Protein AF-A0A529HJF5-F1 (afdb_monomer_lite)

Structure (mmCIF, N/CA/C/O backbone):
data_AF-A0A529HJF5-F1
#
_entry.id   AF-A0A529HJF5-F1
#
loop_
_atom_site.group_PDB
_atom_site.id
_atom_site.type_symbol
_atom_site.label_atom_id
_atom_site.label_alt_id
_atom_site.label_comp_id
_atom_site.label_asym_id
_atom_site.label_entity_id
_atom_site.label_seq_id
_atom_site.pdbx_PDB_ins_code
_atom_site.Cartn_x
_atom_site.Cartn_y
_atom_site.Cartn_z
_atom_site.occupancy
_atom_site.B_iso_or_equiv
_atom_site.auth_seq_id
_atom_site.auth_comp_id
_atom_site.auth_asym_id
_atom_site.auth_atom_id
_atom_site.pdbx_PDB_model_num
ATOM 1 N N . MET A 1 1 ? -5.998 -1.669 13.936 1.00 84.50 1 MET A N 1
ATOM 2 C CA . MET A 1 1 ? -4.858 -2.132 13.116 1.00 84.50 1 MET A CA 1
ATOM 3 C C . MET A 1 1 ? -5.259 -2.106 11.649 1.00 84.50 1 MET A C 1
ATOM 5 O O . MET A 1 1 ? -6.449 -2.206 11.372 1.00 84.50 1 MET A O 1
ATOM 9 N N . HIS A 1 2 ? -4.296 -1.928 10.748 1.00 95.06 2 HIS A N 1
ATOM 10 C CA . HIS A 1 2 ? -4.472 -2.015 9.296 1.00 95.06 2 HIS A CA 1
ATOM 11 C C . HIS A 1 2 ? -3.584 -3.140 8.749 1.00 95.06 2 HIS A C 1
ATOM 13 O O . HIS A 1 2 ? -2.636 -3.544 9.425 1.00 95.06 2 HIS A O 1
ATOM 19 N N . THR A 1 3 ? -3.872 -3.623 7.543 1.00 97.75 3 THR A N 1
ATOM 20 C CA . THR A 1 3 ? -3.057 -4.642 6.868 1.00 97.75 3 THR A CA 1
ATOM 21 C C . THR A 1 3 ? -2.339 -4.011 5.684 1.00 97.75 3 THR A C 1
ATOM 23 O O . THR A 1 3 ? -2.974 -3.383 4.839 1.00 97.75 3 THR A O 1
ATOM 26 N N . ILE A 1 4 ? -1.017 -4.168 5.626 1.00 97.00 4 ILE A N 1
ATOM 27 C CA . ILE A 1 4 ? -0.209 -3.750 4.477 1.00 97.00 4 ILE A CA 1
ATOM 28 C C . ILE A 1 4 ? -0.392 -4.781 3.361 1.00 97.00 4 ILE A C 1
ATOM 30 O O . ILE A 1 4 ? -0.287 -5.983 3.603 1.00 97.00 4 ILE A O 1
ATOM 34 N N . LEU A 1 5 ? -0.648 -4.309 2.144 1.00 96.94 5 LEU A N 1
ATOM 35 C CA . LEU A 1 5 ? -0.809 -5.138 0.955 1.00 96.94 5 LEU A CA 1
ATOM 36 C C . LEU A 1 5 ? 0.442 -5.005 0.082 1.00 96.94 5 LEU A C 1
ATOM 38 O O . LEU A 1 5 ? 0.781 -3.907 -0.360 1.00 96.94 5 LEU A O 1
ATOM 42 N N . GLN A 1 6 ? 1.128 -6.126 -0.139 1.00 96.31 6 GLN A N 1
ATOM 43 C CA . GLN A 1 6 ? 2.296 -6.242 -1.014 1.00 96.31 6 GLN A CA 1
ATOM 44 C C . GLN A 1 6 ? 2.117 -7.501 -1.867 1.00 96.31 6 GLN A C 1
ATOM 46 O O . GLN A 1 6 ? 2.285 -8.598 -1.331 1.00 96.31 6 GLN A O 1
ATOM 51 N N . PRO A 1 7 ? 1.708 -7.375 -3.142 1.00 93.62 7 PRO A N 1
ATOM 52 C CA . PRO A 1 7 ? 1.539 -8.532 -4.008 1.00 93.62 7 PRO A CA 1
ATOM 53 C C . PRO A 1 7 ? 2.843 -9.314 -4.166 1.00 93.62 7 PRO A C 1
ATOM 55 O O . PRO A 1 7 ? 3.936 -8.745 -4.201 1.00 93.62 7 PRO A O 1
ATOM 58 N N . GLU A 1 8 ? 2.717 -10.632 -4.273 1.00 95.50 8 GLU A N 1
ATOM 59 C CA . GLU A 1 8 ? 3.858 -11.501 -4.522 1.00 95.50 8 GLU A CA 1
ATOM 60 C C . GLU A 1 8 ? 4.513 -11.164 -5.871 1.00 95.50 8 GLU A C 1
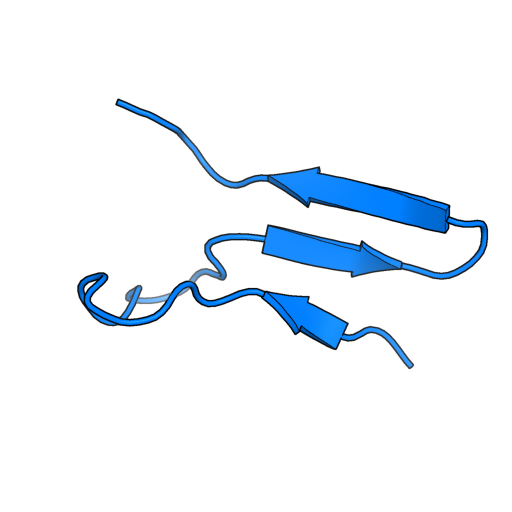ATOM 62 O O . GLU A 1 8 ? 3.842 -10.829 -6.847 1.00 95.50 8 GLU A O 1
ATOM 67 N N . GLY A 1 9 ? 5.846 -11.217 -5.911 1.00 94.62 9 GLY A N 1
ATOM 68 C CA . GLY A 1 9 ? 6.631 -10.935 -7.115 1.00 94.62 9 GLY A CA 1
ATOM 69 C C . GLY A 1 9 ? 6.828 -9.450 -7.435 1.00 94.62 9 GLY A C 1
ATOM 70 O O . GLY A 1 9 ? 7.598 -9.129 -8.337 1.00 94.62 9 GLY A O 1
ATOM 71 N N . TRP A 1 10 ? 6.192 -8.531 -6.702 1.00 92.88 10 TRP A N 1
ATOM 72 C CA . TRP A 1 10 ? 6.440 -7.099 -6.874 1.00 92.88 10 TRP A CA 1
ATOM 73 C C . TRP A 1 10 ? 7.758 -6.687 -6.219 1.00 92.88 10 TRP A C 1
ATOM 75 O O . TRP A 1 10 ? 8.170 -7.231 -5.190 1.00 92.88 10 TRP A O 1
ATOM 85 N N . ALA A 1 11 ? 8.411 -5.678 -6.797 1.00 92.38 11 ALA A N 1
ATOM 86 C CA . ALA A 1 11 ? 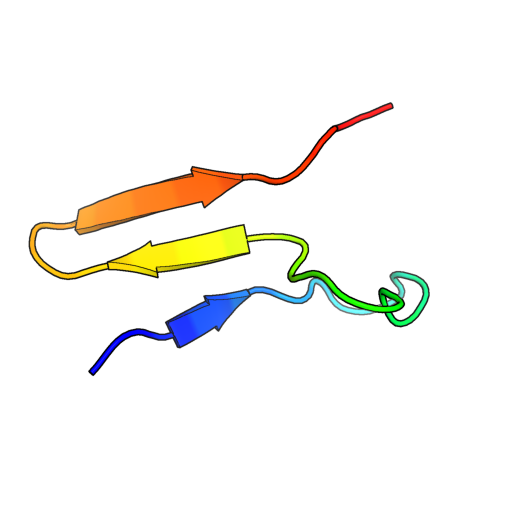9.567 -5.061 -6.165 1.00 92.38 11 ALA A CA 1
ATOM 87 C C . ALA A 1 11 ? 9.176 -4.498 -4.789 1.00 92.38 11 ALA A C 1
ATOM 89 O O . ALA A 1 11 ? 8.094 -3.932 -4.610 1.00 92.38 11 ALA A O 1
ATOM 90 N N . LYS A 1 12 ? 10.077 -4.630 -3.810 1.00 92.31 12 LYS A N 1
ATOM 91 C CA . LYS A 1 12 ? 9.863 -4.067 -2.475 1.00 92.31 12 LYS A CA 1
ATOM 92 C C . LYS A 1 12 ? 9.728 -2.540 -2.590 1.00 92.31 12 LYS A C 1
ATOM 94 O O . LYS A 1 12 ? 10.676 -1.902 -3.054 1.00 92.31 12 LYS A O 1
ATOM 99 N N . PRO A 1 13 ? 8.613 -1.935 -2.145 1.00 93.75 13 PRO A N 1
ATOM 100 C CA . PRO A 1 13 ? 8.467 -0.490 -2.215 1.00 93.75 13 PRO A CA 1
ATOM 101 C C . PRO A 1 13 ? 9.406 0.204 -1.221 1.00 93.75 13 PRO A C 1
ATOM 103 O O . PRO A 1 13 ? 9.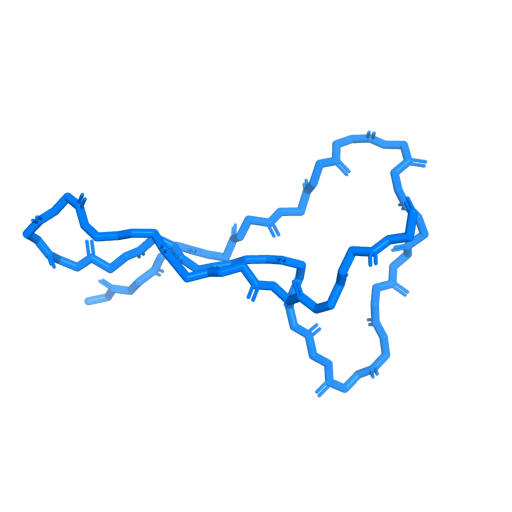689 -0.310 -0.134 1.00 93.75 13 PRO A O 1
ATOM 106 N N . ILE A 1 14 ? 9.891 1.389 -1.598 1.00 94.94 14 ILE A N 1
ATOM 107 C CA . ILE A 1 14 ? 10.823 2.197 -0.803 1.00 94.94 14 ILE A CA 1
ATOM 108 C C . ILE A 1 14 ? 10.066 3.413 -0.275 1.00 94.94 14 ILE A C 1
ATOM 110 O O . ILE A 1 14 ? 9.687 4.292 -1.041 1.00 94.94 14 ILE A O 1
ATOM 114 N N . GLY A 1 15 ? 9.833 3.454 1.037 1.00 95.50 15 GLY A N 1
ATOM 115 C CA . GLY A 1 15 ? 9.169 4.585 1.696 1.00 95.50 15 G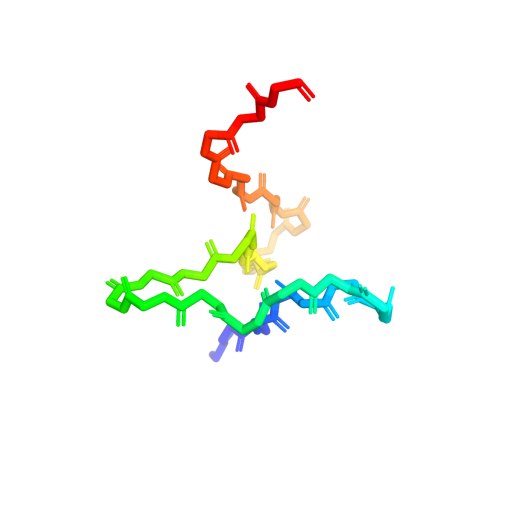LY A CA 1
ATOM 116 C C . GLY A 1 15 ? 7.643 4.636 1.543 1.00 95.50 15 GLY A C 1
ATOM 117 O O . GLY A 1 15 ? 7.037 5.599 2.002 1.00 95.50 15 GLY A O 1
ATOM 118 N N . TYR A 1 16 ? 7.007 3.619 0.945 1.00 95.25 16 TYR A N 1
ATOM 119 C CA . TYR A 1 16 ? 5.544 3.514 0.837 1.00 95.25 16 TYR A CA 1
ATOM 120 C C . TYR A 1 16 ? 5.052 2.053 0.849 1.00 95.25 16 TYR A C 1
ATOM 122 O O . TYR A 1 16 ? 5.851 1.116 0.862 1.00 95.25 16 TYR A O 1
ATOM 130 N N . ALA A 1 17 ? 3.729 1.853 0.860 1.00 96.75 17 ALA A N 1
ATOM 131 C CA . ALA A 1 17 ? 3.082 0.550 0.694 1.00 96.75 17 ALA A CA 1
ATOM 132 C C . ALA A 1 17 ? 2.307 0.488 -0.630 1.00 96.75 17 ALA A C 1
ATOM 134 O O . ALA A 1 17 ? 1.626 1.452 -0.970 1.00 96.75 17 ALA A O 1
ATOM 135 N N . ASN A 1 18 ? 2.353 -0.648 -1.339 1.00 96.75 18 ASN A N 1
ATOM 136 C CA . ASN A 1 18 ? 1.581 -0.829 -2.576 1.00 96.75 18 ASN A CA 1
ATOM 137 C C . ASN A 1 18 ? 0.066 -0.732 -2.326 1.00 96.75 18 ASN A C 1
ATOM 139 O O . ASN A 1 18 ? -0.673 -0.221 -3.167 1.00 96.75 18 ASN A O 1
ATOM 143 N N . GLY A 1 19 ? -0.394 -1.130 -1.138 1.00 97.19 19 GLY A N 1
ATOM 144 C CA . GLY A 1 19 ? -1.717 -0.774 -0.646 1.00 97.19 19 GLY A CA 1
ATOM 145 C C . GLY A 1 19 ? -1.890 -0.986 0.854 1.00 97.19 19 GLY A C 1
ATOM 146 O O . GLY A 1 19 ? -1.032 -1.556 1.534 1.00 97.19 19 GLY A O 1
ATOM 147 N N . VAL A 1 20 ? -3.029 -0.530 1.370 1.00 97.94 20 VAL A N 1
ATOM 148 C CA . VAL A 1 20 ? -3.445 -0.703 2.767 1.00 97.94 20 VAL A CA 1
ATOM 149 C C . VAL A 1 20 ? -4.918 -1.102 2.817 1.00 97.94 20 VAL A C 1
ATOM 151 O O . VAL A 1 20 ? -5.776 -0.386 2.298 1.00 97.94 20 VAL A O 1
ATOM 154 N N . ALA A 1 21 ? -5.219 -2.214 3.488 1.00 98.25 21 ALA A N 1
ATOM 155 C CA . ALA A 1 21 ? -6.579 -2.559 3.887 1.00 98.25 21 ALA A CA 1
ATOM 156 C C . ALA A 1 21 ? -6.875 -1.967 5.272 1.00 98.25 21 ALA A C 1
ATOM 158 O O . ALA A 1 21 ? -6.199 -2.272 6.263 1.00 98.25 21 ALA A O 1
ATOM 159 N N . ALA A 1 22 ? -7.888 -1.109 5.335 1.00 97.62 22 ALA A N 1
ATOM 160 C CA . ALA A 1 22 ? -8.331 -0.443 6.550 1.00 97.62 22 ALA A CA 1
ATOM 161 C C . ALA A 1 22 ? -9.663 -1.019 7.054 1.00 97.62 22 ALA A C 1
ATOM 163 O O . ALA A 1 22 ? -10.349 -1.802 6.389 1.00 97.62 22 ALA A O 1
ATOM 164 N N . ARG A 1 23 ? -10.046 -0.619 8.270 1.00 96.56 23 ARG A N 1
ATOM 165 C CA . ARG A 1 23 ? -11.345 -0.987 8.843 1.00 96.56 23 ARG A CA 1
ATOM 166 C C . ARG A 1 23 ? -12.479 -0.494 7.938 1.00 96.56 23 ARG A C 1
ATOM 168 O O . ARG A 1 23 ? -12.378 0.563 7.330 1.00 96.56 23 ARG A O 1
ATOM 175 N N . GLY A 1 24 ? -13.573 -1.252 7.896 1.00 96.50 24 GLY A N 1
ATOM 176 C CA . GLY A 1 24 ? -14.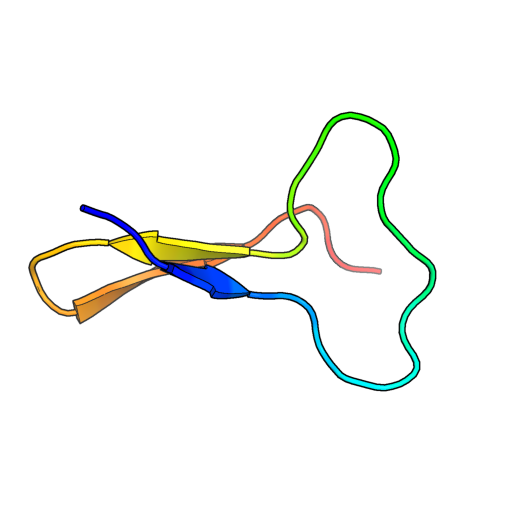744 -0.893 7.094 1.00 96.50 24 GLY A CA 1
ATOM 177 C C . GLY A 1 24 ? -14.647 -1.338 5.637 1.00 96.50 24 GLY A C 1
ATOM 178 O O . GLY A 1 24 ? -15.360 -0.798 4.804 1.00 96.50 24 GLY A O 1
ATOM 179 N N . ARG A 1 25 ? -13.791 -2.332 5.338 1.00 95.44 25 ARG A N 1
ATOM 180 C CA . ARG A 1 25 ? -13.626 -2.911 3.992 1.00 95.44 25 ARG A CA 1
ATOM 181 C C . ARG A 1 25 ? -13.142 -1.878 2.964 1.00 95.44 25 ARG A C 1
ATOM 183 O O . ARG A 1 25 ? -13.496 -1.932 1.793 1.00 95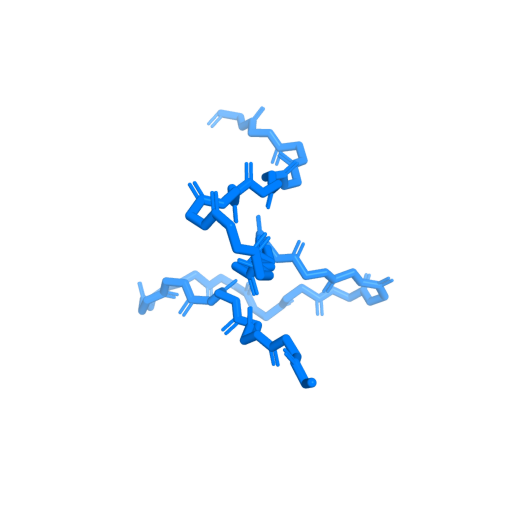.44 25 ARG A O 1
ATOM 190 N N . LEU A 1 26 ? -12.311 -0.949 3.430 1.00 98.12 26 LEU A N 1
ATOM 191 C CA . LEU A 1 26 ? -11.672 0.072 2.611 1.00 98.12 26 LEU A CA 1
ATOM 192 C C . LEU A 1 26 ? -10.291 -0.408 2.165 1.00 98.12 26 LEU A C 1
ATOM 194 O O . LEU A 1 26 ? -9.531 -0.946 2.974 1.00 98.12 26 LEU A O 1
ATOM 198 N N . VAL A 1 27 ? -9.967 -0.173 0.896 1.00 97.56 27 VAL A N 1
ATOM 199 C CA . VAL A 1 27 ? -8.646 -0.438 0.319 1.00 97.56 27 VAL A CA 1
ATOM 200 C C . VAL A 1 27 ? -8.127 0.846 -0.309 1.00 97.56 27 VAL A C 1
ATOM 202 O O . VAL A 1 27 ? -8.801 1.451 -1.138 1.00 97.56 27 VAL A O 1
ATOM 205 N N . PHE A 1 28 ? -6.924 1.243 0.091 1.00 97.56 28 PHE A N 1
ATOM 206 C CA . PHE A 1 28 ? -6.191 2.361 -0.494 1.00 97.56 28 PHE A CA 1
ATOM 207 C C . PHE A 1 28 ? -5.010 1.796 -1.275 1.00 97.56 28 PHE A C 1
ATOM 209 O O . PHE A 1 28 ? -4.285 0.948 -0.753 1.00 97.56 28 PHE A O 1
ATOM 216 N N . VAL A 1 29 ? -4.829 2.247 -2.513 1.00 96.75 29 VAL A N 1
ATOM 217 C CA . VAL A 1 29 ? -3.789 1.753 -3.426 1.00 96.75 29 VAL A CA 1
ATOM 218 C C . VAL A 1 29 ? -2.762 2.860 -3.655 1.00 96.75 29 VAL A C 1
ATOM 220 O O . VAL A 1 29 ? -3.122 4.038 -3.702 1.00 96.75 29 VAL A O 1
ATOM 223 N N . GLY A 1 30 ? -1.485 2.489 -3.764 1.00 92.94 30 GLY A N 1
ATOM 224 C CA . GLY A 1 30 ? -0.434 3.391 -4.235 1.00 92.94 30 GLY A CA 1
ATOM 225 C C . GLY A 1 30 ? -0.589 3.738 -5.723 1.00 92.94 30 GLY A C 1
ATOM 226 O O . GLY A 1 30 ? -1.526 3.299 -6.389 1.00 92.94 30 GLY A O 1
ATOM 227 N N . GLY A 1 31 ? 0.347 4.513 -6.274 1.00 90.19 31 GLY A N 1
ATOM 228 C CA . GLY A 1 31 ? 0.377 4.775 -7.718 1.00 90.19 31 GLY A CA 1
ATOM 229 C C . GLY A 1 31 ? 0.476 3.471 -8.518 1.00 90.19 31 GLY A C 1
ATOM 230 O O . GLY A 1 31 ? 1.183 2.556 -8.100 1.00 90.19 31 GLY A O 1
ATOM 231 N N . GLN A 1 32 ? -0.256 3.365 -9.626 1.00 87.38 32 GLN A N 1
ATOM 232 C CA . GLN A 1 32 ? -0.235 2.213 -10.536 1.00 87.38 32 GLN A CA 1
ATOM 233 C C . GLN A 1 32 ? 0.297 2.665 -11.899 1.00 87.38 32 GLN A C 1
ATOM 235 O O . GLN A 1 32 ? 0.057 3.808 -12.296 1.00 87.38 32 GLN A O 1
ATOM 240 N N . VAL A 1 33 ? 1.015 1.778 -12.586 1.00 82.00 33 VAL A N 1
ATOM 241 C CA . VAL A 1 33 ? 1.510 1.961 -13.958 1.00 82.00 33 VAL A CA 1
ATOM 242 C C . VAL A 1 33 ? 1.021 0.819 -14.830 1.00 82.00 33 VAL A C 1
ATOM 244 O O . VAL A 1 33 ? 0.947 -0.313 -14.300 1.00 82.00 33 VAL A O 1
#

Radius of gyration: 9.93 Å; chains: 1; bounding box: 26×16×27 Å

Sequence (33 aa):
MHTILQPEGWAKPIGYANGVAARGRLVFVGGQV

pLDDT: mean 94.66, std 3.77, range [82.0, 98.25]

Secondary structure (DSSP, 8-state):
--EEE--TTSPPPSSS-SEEEETTTEEEE----

Foldseek 3Di:
DKDADDDPPDDDDDPDTQWIQDPPRDIDGDDDD